Protein AF-A0A494V3G0-F1 (afdb_monomer)

Nearest PDB structures (foldseek):
  7v21-assembly1_D  TM=2.742E-01  e=3.709E+00  Homo sapiens
  7v21-assembly1_B  TM=2.769E-01  e=4.753E+00  Homo sapiens
  7v1z-assembly1_A  TM=2.144E-01  e=2.556E+00  Homo sapiens

pLDDT: mean 70.9, std 20.14, range [34.22, 94.38]

Organism: NCBI:txid68203

Secondary structure (DSSP, 8-state):
------------------------------------PPPPPPPPHHHHHHHHHHHHTTTSSS--EEEEETHHHHTTSSSEEEEEEEEESS---HHHHHHHHHHHHHTT-EE-TTT-SEEEETTEEEEEEEEEPPHHHHTTSTT--EEEEEEEEEPPP--

Mean predicted aligned error: 15.57 Å

Foldseek 3Di:
DDDDDDDDDDPDDDDDDDDDDDDDDDDDDPDPPPPDDPDDPADDPVRVLVLQLVLLVVFAVSQFDFPDPCPVVCVPPQKDKTKTKGFGLAQDDLVSCVSSQVSSVVVPWDADPPSALWTDDPPKIKGWDTDFDPPVCVVVPPPTGIMIIIMMMGGDDDD

Structure (mmCIF, N/CA/C/O backbone):
data_AF-A0A494V3G0-F1
#
_entry.id   AF-A0A494V3G0-F1
#
loop_
_atom_site.group_PDB
_atom_site.id
_atom_site.type_symbol
_atom_site.label_atom_id
_atom_site.label_alt_id
_atom_site.label_comp_id
_atom_site.label_asym_id
_atom_site.label_entity_id
_atom_site.label_seq_id
_atom_site.pdbx_PDB_ins_code
_atom_site.Cartn_x
_atom_site.Cartn_y
_atom_site.Cartn_z
_atom_site.occupancy
_atom_site.B_iso_or_equiv
_atom_site.auth_seq_id
_atom_site.auth_comp_id
_atom_site.auth_asym_id
_atom_site.auth_atom_id
_atom_site.pdbx_PDB_model_num
ATOM 1 N N . MET A 1 1 ? -50.634 -30.565 -20.781 1.00 37.78 1 MET A N 1
ATOM 2 C CA . MET A 1 1 ? -50.594 -30.709 -19.309 1.00 37.78 1 MET A CA 1
ATOM 3 C C . MET A 1 1 ? -51.165 -29.437 -18.703 1.00 37.78 1 MET A C 1
ATOM 5 O O . MET A 1 1 ? -50.970 -28.375 -19.276 1.00 37.78 1 MET A O 1
ATOM 9 N N . VAL A 1 2 ? -51.974 -29.597 -17.661 1.00 34.22 2 VAL A N 1
ATOM 10 C CA . VAL A 1 2 ? -52.996 -28.664 -17.159 1.00 34.22 2 VAL A CA 1
ATOM 11 C C . VAL A 1 2 ? -52.394 -27.483 -16.376 1.00 34.22 2 VAL A C 1
ATOM 13 O O . VAL A 1 2 ? -51.405 -27.647 -15.669 1.00 34.22 2 VAL A O 1
ATOM 16 N N . VAL A 1 3 ? -53.012 -26.307 -16.525 1.00 42.03 3 VAL A N 1
ATOM 17 C CA . VAL A 1 3 ? -52.774 -25.061 -15.771 1.00 42.03 3 VAL A CA 1
ATOM 18 C C . VAL A 1 3 ? -53.377 -25.166 -14.370 1.00 42.03 3 VAL A C 1
ATOM 20 O O . VAL A 1 3 ? -54.535 -25.555 -14.270 1.00 42.03 3 VAL A O 1
ATOM 23 N N . THR A 1 4 ? -52.680 -24.684 -13.334 1.00 44.88 4 THR A N 1
ATOM 24 C CA . THR A 1 4 ? -53.342 -24.115 -12.141 1.00 44.88 4 THR A CA 1
ATOM 25 C C . THR A 1 4 ? -52.430 -23.133 -11.404 1.00 44.88 4 THR A C 1
ATOM 27 O O . THR A 1 4 ? -51.381 -23.505 -10.886 1.00 44.88 4 THR A O 1
ATOM 30 N N . VAL A 1 5 ? -52.872 -21.875 -11.362 1.00 48.59 5 VAL A N 1
ATOM 31 C CA . VAL A 1 5 ? -52.478 -20.837 -10.401 1.00 48.59 5 VAL A CA 1
ATOM 32 C C . VAL A 1 5 ? -53.298 -21.049 -9.127 1.00 48.59 5 VAL A C 1
ATOM 34 O O . VAL A 1 5 ? -54.501 -21.273 -9.232 1.00 48.59 5 VAL A O 1
ATOM 37 N N . ALA A 1 6 ? -52.693 -20.907 -7.947 1.00 46.00 6 ALA A N 1
ATOM 38 C CA . ALA A 1 6 ? -53.431 -20.581 -6.727 1.00 46.00 6 ALA A CA 1
ATOM 39 C C . ALA A 1 6 ? -52.523 -19.861 -5.719 1.00 46.00 6 ALA A C 1
ATOM 41 O O . ALA A 1 6 ? -51.644 -20.459 -5.103 1.00 46.00 6 ALA A O 1
ATOM 42 N N . ALA A 1 7 ? -52.762 -18.559 -5.566 1.00 47.53 7 ALA A N 1
ATOM 43 C CA . ALA A 1 7 ? -52.428 -17.815 -4.362 1.00 47.53 7 ALA A CA 1
ATOM 44 C C . ALA A 1 7 ? -53.393 -18.236 -3.243 1.00 47.53 7 ALA A C 1
ATOM 46 O O . ALA A 1 7 ? -54.592 -18.368 -3.489 1.00 47.53 7 ALA A O 1
ATOM 47 N N . ALA A 1 8 ? -52.891 -18.398 -2.021 1.00 50.78 8 ALA A N 1
ATOM 48 C CA . ALA A 1 8 ? -53.723 -18.540 -0.832 1.00 50.78 8 ALA A CA 1
ATOM 49 C C . ALA A 1 8 ? -53.246 -17.545 0.232 1.00 50.78 8 ALA A C 1
ATOM 51 O O . ALA A 1 8 ? -52.231 -17.747 0.895 1.00 50.78 8 ALA A O 1
ATOM 52 N N . LEU A 1 9 ? -53.997 -16.446 0.351 1.00 47.09 9 LEU A N 1
ATOM 53 C CA . LEU A 1 9 ? -54.071 -15.637 1.561 1.00 47.09 9 LEU A CA 1
ATOM 54 C C . LEU A 1 9 ? -54.652 -16.501 2.683 1.00 47.09 9 LEU A C 1
ATOM 56 O O . LEU A 1 9 ? -55.708 -17.104 2.503 1.00 47.09 9 LEU A O 1
ATOM 60 N N . LEU A 1 10 ? -54.021 -16.490 3.854 1.00 45.22 10 LEU A N 1
ATOM 61 C CA . LEU A 1 10 ? -54.661 -16.917 5.096 1.00 45.22 10 LEU A CA 1
ATOM 62 C C . LEU A 1 10 ? -54.761 -15.711 6.029 1.00 45.22 10 LEU A C 1
ATOM 64 O O . LEU A 1 10 ? -53.922 -15.474 6.892 1.00 45.22 10 LEU A O 1
ATOM 68 N N . LEU A 1 11 ? -55.827 -14.942 5.807 1.00 50.19 11 LEU A N 1
ATOM 69 C CA . LEU A 1 11 ? -56.526 -14.221 6.861 1.00 50.19 11 LEU A CA 1
ATOM 70 C C . LEU A 1 11 ? -57.337 -15.263 7.638 1.00 50.19 11 LEU A C 1
ATOM 72 O O . LEU A 1 11 ? -58.353 -15.746 7.145 1.00 50.19 11 LEU A O 1
ATOM 76 N N . ALA A 1 12 ? -56.889 -15.611 8.840 1.00 53.59 12 ALA A N 1
ATOM 77 C CA . ALA A 1 12 ? -57.718 -16.287 9.827 1.00 53.59 12 ALA A CA 1
ATOM 78 C C . ALA A 1 12 ? -57.870 -15.341 11.017 1.00 53.59 12 ALA A C 1
ATOM 80 O O . ALA A 1 12 ? -56.947 -15.147 11.806 1.00 53.59 12 ALA A O 1
ATOM 81 N N . GLY A 1 13 ? -59.035 -14.700 11.085 1.00 34.31 13 GLY A N 1
ATOM 82 C CA . GLY A 1 13 ? -59.498 -14.045 12.294 1.00 34.31 13 GLY A CA 1
ATOM 83 C C . GLY A 1 13 ? -59.928 -15.083 13.328 1.00 34.31 13 GLY A C 1
ATOM 84 O O . GLY A 1 13 ? -60.485 -16.121 12.980 1.00 34.31 13 GLY A O 1
ATOM 85 N N . CYS A 1 14 ? -59.725 -14.754 14.598 1.00 50.50 14 CYS A N 1
ATOM 86 C CA . CYS A 1 14 ? -60.586 -15.225 15.671 1.00 50.50 14 CYS A CA 1
ATOM 87 C C . CYS A 1 14 ? -61.402 -14.016 16.125 1.00 50.50 14 CYS A C 1
ATOM 89 O O . CYS A 1 14 ? -60.865 -13.093 16.733 1.00 50.50 14 CYS A O 1
ATOM 91 N N . ALA A 1 15 ? -62.686 -14.014 15.791 1.00 46.81 15 ALA A N 1
ATOM 92 C CA . ALA A 1 15 ? -63.682 -13.235 16.501 1.00 46.81 15 ALA A CA 1
ATOM 93 C C . ALA A 1 15 ? -64.564 -14.239 17.240 1.00 46.81 15 ALA A C 1
ATOM 95 O O . ALA A 1 15 ? -65.180 -15.082 16.596 1.00 46.81 15 ALA A O 1
ATOM 96 N N . ASP A 1 16 ? -64.623 -14.137 18.565 1.00 38.25 16 ASP A N 1
ATOM 97 C CA . ASP A 1 16 ? -65.851 -14.435 19.292 1.00 38.25 16 ASP A CA 1
ATOM 98 C C . ASP A 1 16 ? -65.978 -13.507 20.510 1.00 38.25 16 ASP A C 1
ATOM 100 O O . ASP A 1 16 ? -65.019 -12.908 20.995 1.00 38.25 16 ASP A O 1
ATOM 104 N N . THR A 1 17 ? -67.229 -13.326 20.882 1.00 45.03 17 THR A N 1
ATOM 105 C CA . THR A 1 17 ? -67.923 -12.147 21.389 1.00 45.03 17 THR A CA 1
ATOM 106 C C . THR A 1 17 ? -67.895 -11.989 22.913 1.00 45.03 17 THR A C 1
ATOM 108 O O . THR A 1 17 ? -68.044 -12.957 23.648 1.00 45.03 17 THR A O 1
ATOM 111 N N . GLY A 1 18 ? -67.856 -10.743 23.407 1.00 35.59 18 GLY A N 1
ATOM 112 C CA . GLY A 1 18 ? -68.128 -10.440 24.818 1.00 35.59 18 GLY A CA 1
ATOM 113 C C . GLY A 1 18 ? -68.161 -8.941 25.121 1.00 35.59 18 GLY A C 1
ATOM 114 O O . GLY A 1 18 ? -67.131 -8.282 25.156 1.00 35.59 18 GLY A O 1
ATOM 115 N N . LYS A 1 19 ? -69.362 -8.394 25.324 1.00 40.75 19 LYS A N 1
ATOM 116 C CA . LYS A 1 19 ? -69.646 -6.992 25.668 1.00 40.75 19 LYS A CA 1
ATOM 117 C C . LYS A 1 19 ? -69.610 -6.801 27.190 1.00 40.75 19 LYS A C 1
ATOM 119 O O . LYS A 1 19 ? -70.468 -7.371 27.852 1.00 40.75 19 LYS A O 1
ATOM 124 N N . THR A 1 20 ? -68.734 -5.934 27.704 1.00 41.19 20 THR A N 1
ATOM 125 C CA . THR A 1 20 ? -68.883 -5.242 29.006 1.00 41.19 20 THR A CA 1
ATOM 126 C C . THR A 1 20 ? -68.036 -3.965 29.044 1.00 41.19 20 THR A C 1
ATOM 128 O O . THR A 1 20 ? -66.851 -4.003 28.725 1.00 41.19 20 THR A O 1
ATOM 131 N N . ASP A 1 21 ? -68.667 -2.856 29.442 1.00 42.84 21 ASP A N 1
ATOM 132 C CA . ASP A 1 21 ? -68.059 -1.577 29.833 1.00 42.84 21 ASP A CA 1
ATOM 133 C C . ASP A 1 21 ? -66.991 -1.745 30.927 1.00 42.84 21 ASP A C 1
ATOM 135 O O . ASP A 1 21 ? -67.273 -2.378 31.946 1.00 42.84 21 ASP A O 1
ATOM 139 N N . GLN A 1 22 ? -65.827 -1.095 30.779 1.00 41.62 22 GLN A N 1
ATOM 140 C CA . GLN A 1 22 ? -65.078 -0.515 31.905 1.00 41.62 22 GLN A CA 1
ATOM 141 C C . GLN A 1 22 ? -63.952 0.432 31.446 1.00 41.62 22 GLN A C 1
ATOM 143 O O . GLN A 1 22 ? -63.103 0.090 30.629 1.00 41.62 22 GLN A O 1
ATOM 148 N N . THR A 1 23 ? -63.967 1.632 32.025 1.00 45.16 23 THR A N 1
ATOM 149 C CA . THR A 1 23 ? -62.938 2.682 32.028 1.00 45.16 23 THR A CA 1
ATOM 150 C C . THR A 1 23 ? -61.549 2.172 32.442 1.00 45.16 23 THR A C 1
ATOM 152 O O . THR A 1 23 ? -61.431 1.590 33.517 1.00 45.16 23 THR A O 1
ATOM 155 N N . ALA A 1 24 ? -60.498 2.488 31.669 1.00 37.44 24 ALA A N 1
ATOM 156 C CA . ALA A 1 24 ? -59.107 2.556 32.144 1.00 37.44 24 ALA A CA 1
ATOM 157 C C . ALA A 1 24 ? -58.207 3.421 31.223 1.00 37.44 24 ALA A C 1
ATOM 159 O O . ALA A 1 24 ? -58.395 3.472 30.012 1.00 37.44 24 ALA A O 1
ATOM 160 N N . GLU A 1 25 ? -57.262 4.107 31.867 1.00 44.06 25 GLU A N 1
ATOM 161 C CA . GLU A 1 25 ? -56.273 5.124 31.453 1.00 44.06 25 GLU A CA 1
ATOM 162 C C . GLU A 1 25 ? -55.297 4.777 30.294 1.00 44.06 25 GLU A C 1
ATOM 164 O O . GLU A 1 25 ? -55.247 3.634 29.839 1.00 44.06 25 GLU A O 1
ATOM 169 N N . PRO A 1 26 ? -54.514 5.760 29.778 1.00 42.53 26 PRO A N 1
ATOM 170 C CA . PRO A 1 26 ? -53.791 5.630 28.515 1.00 42.53 26 PRO A CA 1
ATOM 171 C C . PRO A 1 26 ? -52.603 4.670 28.630 1.00 42.53 26 PRO A C 1
ATOM 173 O O . PRO A 1 26 ? -51.665 4.892 29.395 1.00 42.53 26 PRO A O 1
ATOM 176 N N . ALA A 1 27 ? -52.608 3.619 27.811 1.00 40.47 27 ALA A N 1
ATOM 177 C CA . ALA A 1 27 ? -51.461 2.738 27.661 1.00 40.47 27 ALA A CA 1
ATOM 178 C C . ALA A 1 27 ? -50.382 3.433 26.818 1.00 40.47 27 ALA A C 1
ATOM 180 O O . ALA A 1 27 ? -50.482 3.541 25.594 1.00 40.47 27 ALA A O 1
ATOM 181 N N . SER A 1 28 ? -49.348 3.915 27.506 1.00 42.34 28 SER A N 1
ATOM 182 C CA . SER A 1 28 ? -48.070 4.337 26.941 1.00 42.34 28 SER A CA 1
ATOM 183 C C . SER A 1 28 ? -47.588 3.335 25.893 1.00 42.34 28 SER A C 1
ATOM 185 O O . SER A 1 28 ? -47.334 2.170 26.199 1.00 42.34 28 SER A O 1
ATOM 187 N N . SER A 1 29 ? -47.452 3.793 24.649 1.00 46.84 29 SER A N 1
ATOM 188 C CA . SER A 1 29 ? -46.780 3.024 23.605 1.00 46.84 29 SER A CA 1
ATOM 189 C C . SER A 1 29 ? -45.322 2.806 24.022 1.00 46.84 29 SER A C 1
ATOM 191 O O . SER A 1 29 ? -44.638 3.790 24.318 1.00 46.84 29 SER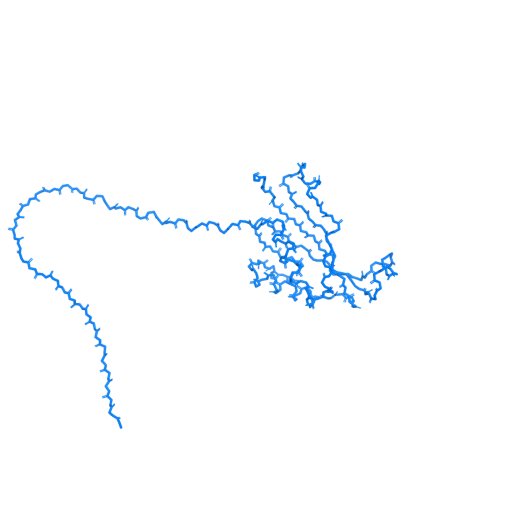 A O 1
ATOM 193 N N . PRO A 1 30 ? -44.811 1.564 24.066 1.00 46.88 30 PRO A N 1
ATOM 194 C CA . PRO A 1 30 ? -43.388 1.357 24.239 1.00 46.88 30 PRO A CA 1
ATOM 195 C C . PRO A 1 30 ? -42.691 1.891 22.987 1.00 46.88 30 PRO A C 1
ATOM 197 O O . PRO A 1 30 ? -42.864 1.376 21.884 1.00 46.88 30 PRO A O 1
ATOM 200 N N . SER A 1 31 ? -41.930 2.969 23.170 1.00 46.09 31 SER A N 1
ATOM 201 C CA . SER A 1 31 ? -40.930 3.415 22.211 1.00 46.09 31 SER A CA 1
ATOM 202 C C . SER A 1 31 ? -39.945 2.265 22.035 1.00 46.09 31 SER A C 1
ATOM 204 O O . SER A 1 31 ? -39.128 2.003 22.920 1.00 46.09 31 SER A O 1
ATOM 206 N N . SER A 1 32 ? -40.060 1.528 20.929 1.00 41.84 32 SER A N 1
ATOM 207 C CA . SER A 1 32 ? -38.996 0.646 20.468 1.00 41.84 32 SER A CA 1
ATOM 208 C C . SER A 1 32 ? -37.793 1.529 20.169 1.00 41.84 32 SER A C 1
ATOM 210 O O . SER A 1 32 ? -37.665 2.087 19.080 1.00 41.84 32 SER A O 1
ATOM 212 N N . ALA A 1 33 ? -36.925 1.691 21.167 1.00 48.44 33 ALA A N 1
ATOM 213 C CA . ALA A 1 33 ? -35.555 2.092 20.941 1.00 48.44 33 ALA A CA 1
ATOM 214 C C . ALA A 1 33 ? -34.993 1.093 19.930 1.00 48.44 33 ALA A C 1
ATOM 216 O O . ALA A 1 33 ? -34.882 -0.095 20.228 1.00 48.44 33 ALA A O 1
ATOM 217 N N . ALA A 1 34 ? -34.737 1.566 18.711 1.00 47.66 34 ALA A N 1
ATOM 218 C CA . ALA A 1 34 ? -33.985 0.807 17.736 1.00 47.66 34 ALA A CA 1
ATOM 219 C C . ALA A 1 34 ? -32.685 0.378 18.423 1.00 47.66 34 ALA A C 1
ATOM 221 O O . ALA A 1 34 ? -31.899 1.234 18.839 1.00 47.66 34 ALA A O 1
ATOM 222 N N . GLU A 1 35 ? -32.509 -0.931 18.604 1.00 42.25 35 GLU A N 1
ATOM 223 C CA . GLU A 1 35 ? -31.232 -1.512 18.992 1.00 42.25 35 GLU A CA 1
ATOM 224 C C . GLU A 1 35 ? -30.184 -0.94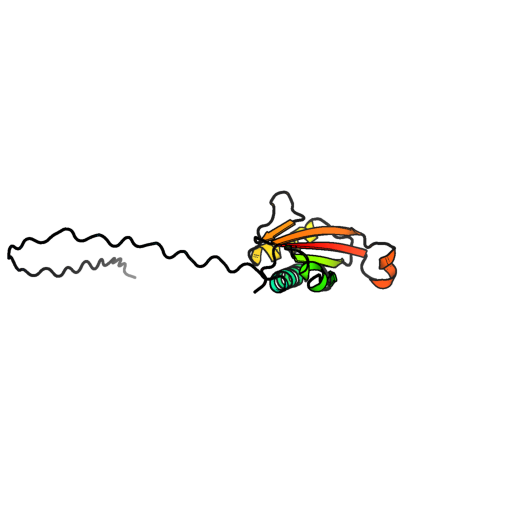3 18.038 1.00 42.25 35 GLU A C 1
ATOM 226 O O . GLU A 1 35 ? -30.200 -1.202 16.833 1.00 42.25 35 GLU A O 1
ATOM 231 N N . GLN A 1 36 ? -29.318 -0.083 18.572 1.00 38.78 36 GLN A N 1
ATOM 232 C CA . GLN A 1 36 ? -28.143 0.375 17.858 1.00 38.78 36 GLN A CA 1
ATOM 233 C C . GLN A 1 36 ? -27.348 -0.883 17.522 1.00 38.78 36 GLN A C 1
ATOM 235 O O . GLN A 1 36 ? -26.850 -1.556 18.426 1.00 38.78 36 GLN A O 1
ATOM 240 N N . SER A 1 37 ? -27.274 -1.225 16.231 1.00 35.66 37 SER A N 1
ATOM 241 C CA . SER A 1 37 ? -26.357 -2.259 15.764 1.00 35.66 37 SER A CA 1
ATOM 242 C C . SER A 1 37 ? -24.988 -1.996 16.388 1.00 35.66 37 SER A C 1
ATOM 244 O O . SER A 1 37 ? -24.547 -0.841 16.375 1.00 35.66 37 SER A O 1
ATOM 246 N N . PRO A 1 38 ? -24.318 -3.019 16.946 1.00 38.03 38 PRO A N 1
ATOM 247 C CA . PRO A 1 38 ? -22.992 -2.831 17.503 1.00 38.03 38 PRO A CA 1
ATOM 248 C C . PRO A 1 38 ? -22.115 -2.205 16.421 1.00 38.03 38 PRO A C 1
ATOM 250 O O . PRO A 1 38 ? -22.027 -2.732 15.309 1.00 38.03 38 PRO A O 1
ATOM 253 N N . ALA A 1 39 ? -21.528 -1.046 16.732 1.00 48.81 39 ALA A N 1
ATOM 254 C CA . ALA A 1 39 ? -20.537 -0.421 15.873 1.00 48.81 39 ALA A CA 1
ATOM 255 C C . ALA A 1 39 ? -19.513 -1.498 15.501 1.00 48.81 39 ALA A C 1
ATOM 257 O O . ALA A 1 39 ? -19.029 -2.208 16.387 1.00 48.81 39 ALA A O 1
ATOM 258 N N . ALA A 1 40 ? -19.247 -1.668 14.203 1.00 53.75 40 ALA A N 1
ATOM 259 C CA . ALA A 1 40 ? -18.253 -2.625 13.741 1.00 53.75 40 ALA A CA 1
ATOM 260 C C . ALA A 1 40 ? -16.972 -2.404 14.554 1.00 53.75 40 ALA A C 1
ATOM 262 O O . ALA A 1 40 ? -16.485 -1.274 14.636 1.00 53.75 40 ALA A O 1
ATOM 263 N N . ALA A 1 41 ? -16.487 -3.453 15.225 1.00 61.34 41 ALA A N 1
ATOM 264 C CA . ALA A 1 41 ? -15.298 -3.343 16.055 1.00 61.34 41 ALA A CA 1
ATOM 265 C C . ALA A 1 41 ? -14.166 -2.742 15.209 1.00 61.34 41 ALA A C 1
ATOM 267 O O . ALA A 1 41 ? -13.873 -3.235 14.118 1.00 61.34 41 ALA A O 1
ATOM 268 N N . SER A 1 42 ? -13.572 -1.644 15.682 1.00 74.12 42 SER A N 1
ATOM 269 C CA . SER A 1 42 ? -12.471 -0.988 14.978 1.00 74.12 42 SER A CA 1
ATOM 270 C C . SER A 1 42 ? -11.315 -1.973 14.814 1.00 74.12 42 SER A C 1
ATOM 272 O O . SER A 1 42 ? -10.940 -2.626 15.791 1.00 74.12 42 SER A O 1
ATOM 274 N N . ARG A 1 43 ? -10.739 -2.058 13.607 1.00 83.31 43 ARG A N 1
ATOM 275 C CA . ARG A 1 43 ? -9.609 -2.957 13.321 1.00 83.31 43 ARG A CA 1
ATOM 276 C C . ARG A 1 43 ? -8.444 -2.714 14.292 1.00 83.31 43 ARG A C 1
ATOM 278 O O . ARG A 1 43 ? -8.174 -1.569 14.655 1.00 83.31 43 ARG A O 1
ATOM 285 N N . THR A 1 44 ? -7.737 -3.768 14.690 1.00 83.75 44 THR A N 1
ATOM 286 C CA . THR A 1 44 ? -6.447 -3.666 15.398 1.00 83.75 44 THR A CA 1
ATOM 287 C C . THR A 1 44 ? -5.299 -3.451 14.408 1.00 83.75 44 THR A C 1
ATOM 289 O O . THR A 1 44 ? -5.462 -3.694 13.212 1.00 83.75 44 THR A O 1
ATOM 292 N N . LEU A 1 45 ? -4.117 -3.036 14.886 1.00 79.38 45 LEU A N 1
ATOM 293 C CA . LEU A 1 45 ? -2.930 -2.929 14.026 1.00 79.38 45 LEU A CA 1
ATOM 294 C C . LEU A 1 45 ? -2.603 -4.272 13.353 1.00 79.38 45 LEU A C 1
ATOM 296 O O . LEU A 1 45 ? -2.378 -4.307 12.148 1.00 79.38 45 LEU A O 1
ATOM 300 N N . ASP A 1 46 ? -2.664 -5.378 14.097 1.00 81.12 46 ASP A N 1
ATOM 301 C CA . ASP A 1 46 ? -2.413 -6.721 13.557 1.00 81.12 46 ASP A CA 1
ATOM 302 C C . ASP A 1 46 ? -3.379 -7.090 12.431 1.00 81.12 46 ASP A C 1
ATOM 304 O O . ASP A 1 46 ? -2.967 -7.640 11.410 1.00 81.12 46 ASP A O 1
ATOM 308 N N . GLN A 1 47 ? -4.663 -6.751 12.581 1.00 87.06 47 GLN A N 1
ATOM 309 C CA . GLN A 1 47 ? -5.658 -6.966 11.530 1.00 87.06 47 GLN A CA 1
ATOM 310 C C . GLN A 1 47 ? -5.348 -6.121 10.293 1.00 87.06 47 GLN A C 1
ATOM 312 O O . GLN A 1 47 ? -5.421 -6.630 9.180 1.00 87.06 47 GLN A O 1
ATOM 317 N N . VAL A 1 48 ? -4.933 -4.864 10.468 1.00 86.69 48 VAL A N 1
ATOM 318 C CA . VAL A 1 48 ? -4.534 -3.992 9.352 1.00 86.69 48 VAL A CA 1
ATOM 319 C C . VAL A 1 48 ? -3.311 -4.542 8.616 1.00 86.69 48 VAL A C 1
ATOM 321 O O . VAL A 1 48 ? -3.282 -4.564 7.386 1.00 86.69 48 VAL A O 1
ATOM 324 N N . LEU A 1 49 ? -2.303 -5.012 9.350 1.00 85.50 49 LEU A N 1
ATOM 325 C CA . LEU A 1 49 ? -1.104 -5.611 8.766 1.00 85.50 49 LEU A CA 1
ATOM 326 C C . LEU A 1 49 ? -1.411 -6.942 8.069 1.00 85.50 49 LEU A C 1
ATOM 328 O O . LEU A 1 49 ? -0.834 -7.229 7.019 1.00 85.50 49 LEU A O 1
ATOM 332 N N . SER A 1 50 ? -2.340 -7.730 8.615 1.00 86.81 50 SER A N 1
ATOM 333 C CA . SER A 1 50 ? -2.823 -8.965 7.997 1.00 86.81 50 SER A CA 1
ATOM 334 C C . SER A 1 50 ? -3.580 -8.690 6.693 1.00 86.81 50 SER A C 1
ATOM 336 O O . SER A 1 50 ? -3.242 -9.282 5.667 1.00 86.81 50 SER A O 1
ATOM 338 N N . ASP A 1 51 ? -4.518 -7.737 6.699 1.00 89.38 51 ASP A N 1
ATOM 339 C CA . ASP A 1 51 ? -5.255 -7.289 5.510 1.00 89.38 51 ASP A CA 1
ATOM 340 C C . ASP A 1 51 ? -4.288 -6.817 4.413 1.00 89.38 51 ASP A C 1
ATOM 342 O O . ASP A 1 51 ? -4.402 -7.219 3.254 1.00 89.38 51 ASP A O 1
ATOM 346 N N . LEU A 1 52 ? -3.288 -6.008 4.781 1.00 87.94 52 LEU A N 1
ATOM 347 C CA . LEU A 1 52 ? -2.255 -5.525 3.866 1.00 87.94 52 LEU A CA 1
ATOM 348 C C . LEU A 1 52 ? -1.398 -6.664 3.296 1.00 87.94 52 LEU A C 1
ATOM 350 O O . LEU A 1 52 ? -1.087 -6.678 2.100 1.00 87.94 52 LEU A O 1
ATOM 354 N N . HIS A 1 53 ? -0.991 -7.613 4.140 1.00 86.88 53 HIS A N 1
ATOM 355 C CA . HIS A 1 53 ? -0.222 -8.769 3.697 1.00 86.88 53 HIS A CA 1
ATOM 356 C C . HIS A 1 53 ? -1.015 -9.575 2.666 1.00 86.88 53 HIS A C 1
ATOM 358 O O . HIS A 1 53 ? -0.498 -9.822 1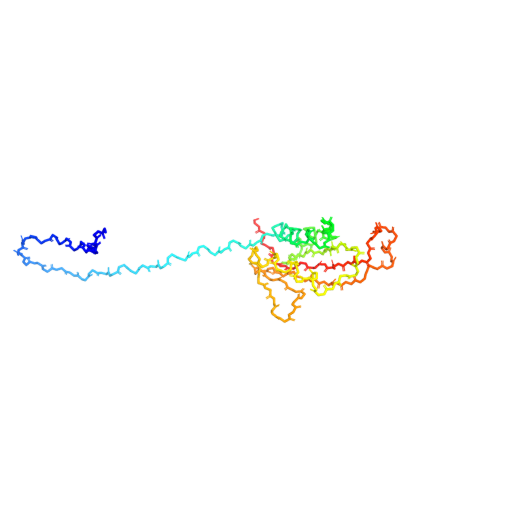.581 1.00 86.88 53 HIS A O 1
ATOM 364 N N . LEU A 1 54 ? -2.275 -9.909 2.963 1.00 87.69 54 LEU A N 1
ATOM 365 C CA . LEU A 1 54 ? -3.164 -10.634 2.051 1.00 87.69 54 LEU A CA 1
ATOM 366 C C . LEU A 1 54 ? -3.376 -9.871 0.738 1.00 87.69 54 LEU A C 1
ATOM 368 O O . LEU A 1 54 ? -3.214 -10.439 -0.340 1.00 87.69 54 LEU A O 1
ATOM 372 N N . ALA A 1 55 ? -3.659 -8.571 0.815 1.00 89.06 55 ALA A N 1
ATOM 373 C CA . ALA A 1 55 ? -3.910 -7.741 -0.359 1.00 89.06 55 ALA A CA 1
ATOM 374 C C . ALA A 1 55 ? -2.694 -7.588 -1.289 1.00 89.06 55 ALA A C 1
ATOM 376 O O . ALA A 1 55 ? -2.854 -7.306 -2.476 1.00 89.06 55 ALA A O 1
ATOM 377 N N . SER A 1 56 ? -1.477 -7.767 -0.768 1.00 87.62 56 SER A N 1
ATOM 378 C CA . SER A 1 56 ? -0.232 -7.599 -1.527 1.00 87.62 56 SER A CA 1
ATOM 379 C C . SER A 1 56 ? 0.351 -8.893 -2.105 1.00 87.62 56 SER A C 1
ATOM 381 O O . SER A 1 56 ? 1.324 -8.808 -2.858 1.00 87.62 56 SER A O 1
ATOM 383 N N . GLN A 1 57 ? -0.234 -10.066 -1.819 1.00 84.75 57 GLN A N 1
ATOM 384 C CA . GLN A 1 57 ? 0.294 -11.373 -2.251 1.00 84.75 57 GLN A CA 1
ATOM 385 C C . GLN A 1 57 ? 0.417 -11.519 -3.775 1.00 84.75 57 GLN A C 1
ATOM 387 O O . GLN A 1 57 ? 1.373 -12.120 -4.255 1.00 84.75 57 GLN A O 1
ATOM 392 N N . ASP A 1 58 ? -0.513 -10.934 -4.533 1.00 80.88 58 ASP A N 1
ATOM 393 C CA . ASP A 1 58 ? -0.538 -11.022 -6.002 1.00 80.88 58 ASP A CA 1
ATOM 394 C C . ASP A 1 58 ? 0.313 -9.941 -6.695 1.00 80.88 58 ASP A C 1
ATOM 396 O O . ASP A 1 58 ? 0.337 -9.846 -7.927 1.00 80.88 58 ASP A O 1
ATOM 400 N N . VAL A 1 59 ? 0.971 -9.078 -5.917 1.00 78.94 59 VAL A N 1
ATOM 401 C CA . VAL A 1 59 ? 1.714 -7.914 -6.423 1.00 78.94 59 VAL A CA 1
ATOM 402 C C . VAL A 1 59 ? 3.186 -7.981 -6.050 1.00 78.94 59 VAL A C 1
ATOM 404 O O . VAL A 1 59 ? 4.046 -7.831 -6.916 1.00 78.94 59 VAL A O 1
ATOM 407 N N . GLY A 1 60 ? 3.491 -8.229 -4.780 1.00 62.56 60 GLY A N 1
ATOM 408 C CA . GLY A 1 60 ? 4.842 -8.561 -4.343 1.00 62.56 60 GLY A CA 1
ATOM 409 C C . GLY A 1 60 ? 4.926 -10.009 -3.905 1.00 62.56 60 GLY A C 1
ATOM 410 O O . GLY A 1 60 ? 3.914 -10.647 -3.661 1.00 62.56 60 GLY A O 1
ATOM 411 N N . GLU A 1 61 ? 6.141 -10.533 -3.762 1.00 55.38 61 GLU A N 1
ATOM 412 C CA . GLU A 1 61 ? 6.401 -11.941 -3.410 1.00 55.38 61 GLU A CA 1
ATOM 413 C C . GLU A 1 61 ? 5.990 -12.331 -1.966 1.00 55.38 61 GLU A C 1
ATOM 415 O O . GLU A 1 61 ? 6.728 -13.030 -1.273 1.00 55.38 61 GLU A O 1
ATOM 420 N N . GLY A 1 62 ? 4.881 -11.813 -1.433 1.00 54.16 62 GLY A N 1
ATOM 421 C CA . GLY A 1 62 ? 4.471 -12.008 -0.041 1.00 54.16 62 GLY A CA 1
ATOM 422 C C . GLY A 1 62 ? 5.413 -11.350 0.974 1.00 54.16 62 GLY A C 1
ATOM 423 O O . GLY A 1 62 ? 5.372 -11.666 2.159 1.00 54.16 62 GLY A O 1
ATOM 424 N N . ARG A 1 63 ? 6.284 -10.430 0.536 1.00 52.69 63 ARG A N 1
ATOM 425 C CA . ARG A 1 63 ? 7.310 -9.791 1.378 1.00 52.69 63 ARG A CA 1
ATOM 426 C C . ARG A 1 63 ? 6.893 -8.412 1.875 1.00 52.69 63 ARG A C 1
ATOM 428 O O . ARG A 1 63 ? 7.717 -7.503 1.855 1.00 52.69 63 ARG A O 1
ATOM 435 N N . ALA A 1 64 ? 5.646 -8.254 2.317 1.00 55.12 64 ALA A N 1
ATOM 436 C CA . ALA A 1 64 ? 5.267 -7.092 3.113 1.00 55.12 64 ALA A CA 1
ATOM 437 C C . ALA A 1 64 ? 6.089 -7.123 4.409 1.00 55.12 64 ALA A C 1
ATOM 439 O O . ALA A 1 64 ? 5.809 -7.902 5.318 1.00 55.12 64 ALA A O 1
ATOM 440 N N . ARG A 1 65 ? 7.170 -6.343 4.464 1.00 56.56 65 ARG A N 1
ATOM 441 C CA . ARG A 1 65 ? 7.991 -6.225 5.672 1.00 56.56 65 ARG A CA 1
ATOM 442 C C . ARG A 1 65 ? 7.576 -4.973 6.400 1.00 56.56 65 ARG A C 1
ATOM 444 O O . ARG A 1 65 ? 7.768 -3.894 5.854 1.00 56.56 65 ARG A O 1
ATOM 451 N N . VAL A 1 66 ? 7.073 -5.108 7.619 1.00 54.88 66 VAL A N 1
ATOM 452 C CA . VAL A 1 66 ? 6.998 -3.9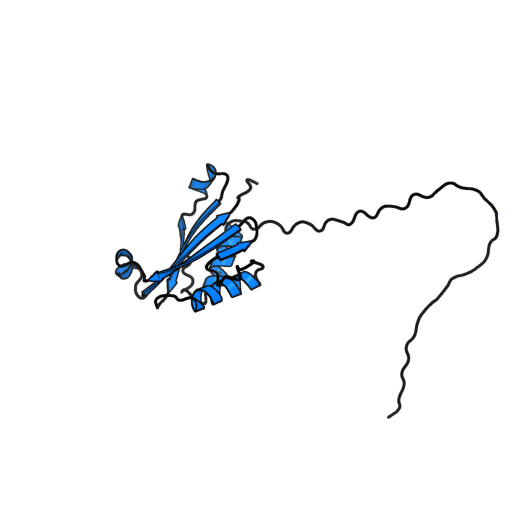84 8.550 1.00 54.88 66 VAL A CA 1
ATOM 453 C C . VAL A 1 66 ? 8.435 -3.659 8.964 1.00 54.88 66 VAL A C 1
ATOM 455 O O . VAL A 1 66 ? 9.100 -4.448 9.627 1.00 54.88 66 VAL A O 1
ATOM 458 N N . LEU A 1 67 ? 8.958 -2.543 8.466 1.00 52.53 67 LEU A N 1
ATOM 459 C CA . LEU A 1 67 ? 10.307 -2.051 8.746 1.00 52.53 67 LEU A CA 1
ATOM 460 C C . LEU A 1 67 ? 10.362 -1.256 10.057 1.00 52.53 67 LEU A C 1
ATOM 462 O O . LEU A 1 67 ? 11.436 -1.109 10.635 1.00 52.53 67 LEU A O 1
ATOM 466 N N . MET A 1 68 ? 9.209 -0.782 10.537 1.00 55.94 68 MET A N 1
ATOM 467 C CA . MET A 1 68 ? 9.038 -0.208 11.869 1.00 55.94 68 MET A CA 1
ATOM 468 C C . MET A 1 68 ? 7.785 -0.794 12.512 1.00 55.94 68 MET A C 1
ATOM 470 O O . MET A 1 68 ? 6.671 -0.411 12.160 1.00 55.94 68 MET A O 1
ATOM 474 N N . ASP A 1 69 ? 7.991 -1.738 13.430 1.00 52.88 69 ASP A N 1
ATOM 475 C CA . ASP A 1 69 ? 6.978 -2.146 14.398 1.00 52.88 69 ASP A CA 1
ATOM 476 C C . ASP A 1 69 ? 7.035 -1.145 15.554 1.00 52.88 69 ASP A C 1
ATOM 478 O O . ASP A 1 69 ? 7.864 -1.224 16.468 1.00 52.88 69 ASP A O 1
ATOM 4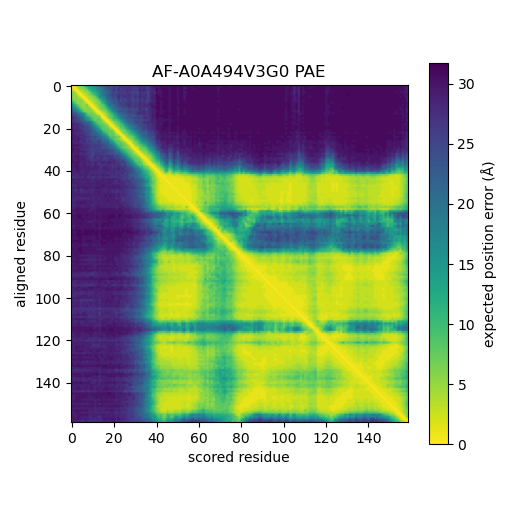82 N N . GLU A 1 70 ? 6.238 -0.088 15.422 1.00 49.16 70 GLU A N 1
ATOM 483 C CA . GLU A 1 70 ? 6.208 0.987 16.396 1.00 49.16 70 GLU A CA 1
ATOM 484 C C . GLU A 1 70 ? 5.393 0.631 17.641 1.00 49.16 70 GLU A C 1
ATOM 486 O O . GLU A 1 70 ? 5.094 1.542 18.401 1.00 49.16 70 GLU A O 1
ATOM 491 N N . GLU A 1 71 ? 5.069 -0.627 17.961 1.00 47.88 71 GLU A N 1
ATOM 492 C CA . GLU A 1 71 ? 4.489 -0.922 19.284 1.00 47.88 71 GLU A CA 1
ATOM 493 C C . GLU A 1 71 ? 5.373 -0.332 20.412 1.00 47.88 71 GLU A C 1
ATOM 495 O O . GLU A 1 71 ? 4.883 0.266 21.370 1.00 47.88 71 GLU A O 1
ATOM 500 N N . ARG A 1 72 ? 6.704 -0.328 20.226 1.00 49.78 72 ARG A N 1
ATOM 501 C CA . ARG A 1 72 ? 7.665 0.337 21.130 1.00 49.78 72 ARG A CA 1
ATOM 502 C C . ARG A 1 72 ? 7.712 1.866 21.037 1.00 49.78 72 ARG A C 1
ATOM 504 O O . ARG A 1 72 ? 8.005 2.507 22.043 1.00 49.78 72 ARG A O 1
ATOM 511 N N . ALA A 1 73 ? 7.482 2.458 19.866 1.00 48.75 73 ALA A N 1
ATOM 512 C CA . ALA A 1 73 ? 7.566 3.914 19.674 1.00 48.75 73 ALA A CA 1
ATOM 513 C C . ALA A 1 73 ? 6.224 4.624 19.946 1.00 48.75 73 ALA A C 1
ATOM 515 O O . ALA A 1 73 ? 6.191 5.761 20.413 1.00 48.75 73 ALA A O 1
ATOM 516 N N . THR A 1 74 ? 5.112 3.921 19.741 1.00 49.94 74 THR A N 1
ATOM 517 C CA . THR A 1 74 ? 3.734 4.401 19.910 1.00 49.94 74 THR A CA 1
ATOM 518 C C . THR A 1 74 ? 3.221 4.223 21.335 1.00 49.94 74 THR A C 1
ATOM 520 O O . THR A 1 74 ? 2.269 4.894 21.712 1.00 49.94 74 THR A O 1
ATOM 523 N N . GLN A 1 75 ? 3.904 3.465 22.208 1.00 54.84 75 GLN A N 1
ATOM 524 C CA . GLN A 1 75 ? 3.649 3.516 23.659 1.00 54.84 75 GLN A CA 1
ATOM 525 C C . GLN A 1 75 ? 3.679 4.950 24.226 1.00 54.84 75 GLN A C 1
ATOM 527 O O . GLN A 1 75 ? 3.046 5.204 25.253 1.00 54.84 75 GLN A O 1
ATOM 532 N N . GLN A 1 76 ? 4.365 5.886 23.556 1.00 51.09 76 GLN A N 1
ATOM 533 C CA . GLN A 1 76 ? 4.444 7.302 23.926 1.00 51.09 76 GLN A CA 1
ATOM 534 C C . GLN A 1 76 ? 3.514 8.229 23.116 1.00 51.09 76 GLN A C 1
ATOM 536 O O . GLN A 1 76 ? 3.477 9.425 23.397 1.00 51.09 76 GLN A O 1
ATOM 541 N N . LEU A 1 77 ? 2.753 7.720 22.136 1.00 54.47 77 LEU A N 1
ATOM 542 C CA . LEU A 1 77 ? 1.923 8.525 21.233 1.00 54.47 77 LEU A CA 1
ATOM 543 C C . LEU A 1 77 ? 0.471 8.014 21.171 1.00 54.47 77 LEU A C 1
ATOM 545 O O . LEU A 1 77 ? 0.230 6.814 21.213 1.00 54.47 77 LEU A O 1
ATOM 549 N N . PRO A 1 78 ? -0.530 8.896 20.996 1.00 60.41 78 PRO A N 1
ATOM 550 C CA . PRO A 1 78 ? -1.933 8.488 20.845 1.00 60.41 78 PRO A CA 1
ATOM 551 C C . PRO A 1 78 ? -2.262 7.883 19.462 1.00 60.41 78 PRO A C 1
ATOM 553 O O . PRO A 1 78 ? -3.426 7.624 19.160 1.00 60.41 78 PRO A O 1
ATOM 556 N N . VAL A 1 79 ? -1.261 7.708 18.595 1.00 70.12 79 VAL A N 1
ATOM 557 C CA . VAL A 1 79 ? -1.401 7.290 17.193 1.00 70.12 79 VAL A CA 1
ATOM 558 C C . VAL A 1 79 ? -0.484 6.100 16.959 1.00 70.12 79 VAL A C 1
ATOM 560 O O . VAL A 1 79 ? 0.689 6.177 17.307 1.00 70.12 79 VAL A O 1
ATOM 563 N N . CYS A 1 80 ? -1.010 5.045 16.345 1.00 75.50 80 CYS A N 1
ATOM 564 C CA . CYS A 1 80 ? -0.245 3.910 15.851 1.00 75.50 80 CYS A CA 1
ATOM 565 C C . CYS A 1 80 ? 0.242 4.152 14.433 1.00 75.50 80 CYS A C 1
ATOM 567 O O . CYS A 1 80 ? -0.497 4.686 13.599 1.00 75.50 80 CYS A O 1
ATOM 569 N N . ARG A 1 81 ? 1.471 3.716 14.151 1.00 78.69 81 ARG A N 1
ATOM 570 C CA . ARG A 1 81 ? 2.024 3.730 12.802 1.00 78.69 81 ARG A CA 1
ATOM 571 C C . ARG A 1 81 ? 2.762 2.435 12.517 1.00 78.69 81 ARG A C 1
ATOM 573 O O . ARG A 1 81 ? 3.321 1.810 13.409 1.00 78.69 81 ARG A O 1
ATOM 580 N N . ALA A 1 82 ? 2.776 2.062 11.251 1.00 79.06 82 ALA A N 1
ATOM 581 C CA . ALA A 1 82 ? 3.674 1.045 10.740 1.00 79.06 82 ALA A CA 1
ATOM 582 C C . ALA A 1 82 ? 4.171 1.498 9.373 1.00 79.06 82 ALA A C 1
ATOM 584 O O . ALA A 1 82 ? 3.427 2.086 8.591 1.00 79.06 82 ALA A O 1
ATOM 585 N N . ALA A 1 83 ? 5.435 1.234 9.080 1.00 82.06 83 ALA A N 1
ATOM 586 C CA . ALA A 1 83 ? 5.994 1.461 7.757 1.00 82.06 83 ALA A CA 1
ATOM 587 C C . ALA A 1 83 ? 6.485 0.134 7.206 1.00 82.06 83 ALA A C 1
ATOM 589 O O . ALA A 1 83 ? 7.029 -0.682 7.951 1.00 82.06 83 ALA A O 1
ATOM 5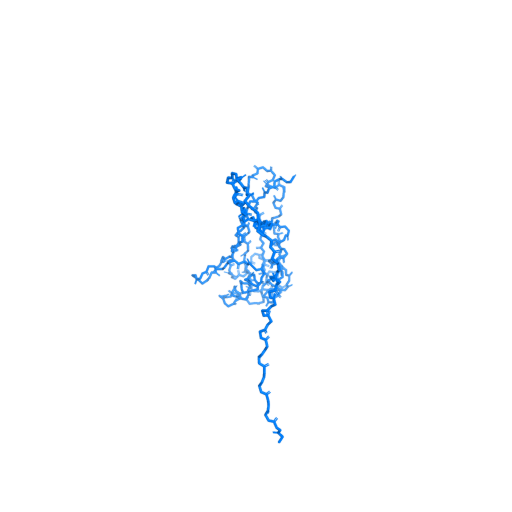90 N N . GLY A 1 84 ? 6.328 -0.077 5.908 1.00 82.62 84 GLY A N 1
ATOM 591 C CA . GLY A 1 84 ? 6.772 -1.296 5.271 1.00 82.62 84 GLY A CA 1
ATOM 592 C C . GLY A 1 84 ? 7.014 -1.173 3.783 1.00 82.62 84 GLY A C 1
ATOM 593 O O . GLY A 1 84 ? 6.913 -0.098 3.195 1.00 82.62 84 GLY A O 1
ATOM 594 N N . VAL A 1 85 ? 7.385 -2.295 3.181 1.00 87.50 85 VAL A N 1
ATOM 595 C CA . VAL A 1 85 ? 7.681 -2.387 1.750 1.00 87.50 85 VAL A CA 1
ATOM 596 C C . VAL A 1 85 ? 7.093 -3.652 1.153 1.00 87.50 85 VAL A C 1
ATOM 598 O O . VAL A 1 85 ? 7.098 -4.691 1.805 1.00 87.50 85 VAL A O 1
ATOM 601 N N . VAL A 1 86 ? 6.647 -3.566 -0.098 1.00 89.50 86 VAL A N 1
ATOM 602 C CA . VAL A 1 86 ? 6.284 -4.701 -0.956 1.00 89.50 86 VAL A CA 1
ATOM 603 C C . VAL A 1 86 ? 7.249 -4.702 -2.141 1.00 89.50 86 VAL A C 1
ATOM 605 O O . VAL A 1 86 ? 7.241 -3.771 -2.943 1.00 89.50 86 VAL A O 1
ATOM 608 N N . LEU A 1 87 ? 8.119 -5.708 -2.223 1.00 89.88 87 LEU A N 1
ATOM 609 C CA . LEU A 1 87 ? 9.114 -5.831 -3.295 1.00 89.88 87 LEU A CA 1
ATOM 610 C C . LEU A 1 87 ? 8.498 -6.446 -4.553 1.00 89.88 87 LEU A C 1
ATOM 612 O O . LEU A 1 87 ? 7.749 -7.420 -4.455 1.00 89.88 87 LEU A O 1
ATOM 616 N N . THR A 1 88 ? 8.851 -5.902 -5.717 1.00 90.06 88 THR A N 1
ATOM 617 C CA . THR A 1 88 ? 8.303 -6.305 -7.017 1.00 90.06 88 THR A CA 1
ATOM 618 C C . THR A 1 88 ? 9.414 -6.579 -8.035 1.00 90.06 88 THR A C 1
ATOM 620 O O . THR A 1 88 ? 10.458 -5.922 -8.056 1.00 90.06 88 THR A O 1
ATOM 623 N N . ARG A 1 89 ? 9.180 -7.546 -8.933 1.00 91.19 89 ARG A N 1
ATOM 624 C CA . ARG A 1 89 ? 10.138 -7.938 -9.988 1.00 91.19 89 ARG A CA 1
ATOM 625 C C . ARG A 1 89 ? 10.373 -6.871 -11.052 1.00 91.19 89 ARG A C 1
ATOM 627 O O . ARG A 1 89 ? 11.419 -6.882 -11.676 1.00 91.19 89 ARG A O 1
ATOM 634 N N . ALA A 1 90 ? 9.411 -5.978 -11.239 1.00 92.88 90 ALA A N 1
ATOM 635 C CA . ALA A 1 90 ? 9.492 -4.824 -12.124 1.00 92.88 90 ALA A CA 1
ATOM 636 C C . ALA A 1 90 ? 9.134 -3.563 -11.327 1.00 92.88 90 ALA A C 1
ATOM 638 O O . ALA A 1 90 ? 8.526 -3.662 -10.256 1.00 92.88 90 ALA A O 1
ATOM 639 N N . VAL A 1 91 ? 9.476 -2.380 -11.839 1.00 93.75 91 VAL A N 1
ATOM 640 C CA . VAL A 1 91 ? 9.046 -1.105 -11.240 1.00 93.75 91 VAL A CA 1
ATOM 641 C C . VAL A 1 91 ? 7.506 -1.042 -11.202 1.00 93.75 91 VAL A C 1
ATOM 643 O O . VAL A 1 91 ? 6.887 -1.116 -12.266 1.00 93.75 91 VAL A O 1
ATOM 646 N N . PRO A 1 92 ? 6.874 -0.918 -10.016 1.00 91.31 92 PRO A N 1
ATOM 647 C CA . PRO A 1 92 ? 5.425 -0.997 -9.886 1.00 91.31 92 PRO A CA 1
ATOM 648 C C . PRO A 1 92 ? 4.754 0.247 -10.464 1.00 91.31 92 PRO A C 1
ATOM 650 O O . PRO A 1 92 ? 5.253 1.368 -10.334 1.00 91.31 92 PRO A O 1
ATOM 653 N N . GLY A 1 93 ? 3.593 0.046 -11.079 1.00 89.88 93 GLY A N 1
ATOM 654 C CA . GLY A 1 93 ? 2.771 1.108 -11.648 1.00 89.88 93 GLY A CA 1
ATOM 655 C C . GLY A 1 93 ? 1.408 1.232 -10.972 1.00 89.88 93 GLY A C 1
ATOM 656 O O . GLY A 1 93 ? 1.076 0.535 -10.015 1.00 89.88 93 GLY A O 1
ATOM 657 N N . ARG A 1 94 ? 0.556 2.104 -11.522 1.00 87.50 94 ARG A N 1
ATOM 658 C CA . ARG A 1 94 ? -0.818 2.304 -11.028 1.00 87.50 94 ARG A CA 1
ATOM 659 C C . ARG A 1 94 ? -1.640 1.009 -11.006 1.00 87.50 94 ARG A C 1
ATOM 661 O O . ARG A 1 94 ? -2.446 0.820 -10.104 1.00 87.50 94 ARG A O 1
ATOM 668 N N . ALA A 1 95 ? -1.444 0.125 -11.985 1.00 89.00 95 ALA A N 1
ATOM 669 C CA . ALA A 1 95 ? -2.165 -1.145 -12.064 1.00 89.00 95 ALA A CA 1
ATOM 670 C C . ALA A 1 95 ? -1.883 -2.060 -10.862 1.00 89.00 95 ALA A C 1
ATOM 672 O O . ALA A 1 95 ? -2.779 -2.766 -10.410 1.00 89.00 95 ALA A O 1
ATOM 673 N N . ASP A 1 96 ? -0.666 -2.019 -10.322 1.00 90.31 96 ASP A N 1
ATOM 674 C CA . ASP A 1 96 ? -0.280 -2.813 -9.158 1.00 90.31 96 ASP A CA 1
ATOM 675 C C . ASP A 1 96 ? -0.938 -2.280 -7.886 1.00 90.31 96 ASP A C 1
ATOM 677 O O . ASP A 1 96 ? -1.490 -3.052 -7.106 1.00 90.31 96 ASP A O 1
ATOM 681 N N . ILE A 1 97 ? -0.992 -0.954 -7.727 1.00 89.31 97 ILE A N 1
ATOM 682 C CA . ILE A 1 97 ? -1.716 -0.325 -6.614 1.00 89.31 97 ILE A CA 1
ATOM 683 C C . ILE A 1 97 ? -3.210 -0.651 -6.683 1.00 89.31 97 ILE A C 1
ATOM 685 O O . ILE A 1 97 ? -3.795 -1.008 -5.667 1.00 89.31 97 ILE A O 1
ATOM 689 N N . LEU A 1 98 ? -3.811 -0.616 -7.879 1.00 89.25 98 LEU A N 1
ATOM 690 C CA . LEU A 1 98 ? -5.219 -0.976 -8.073 1.00 89.25 98 LEU A CA 1
ATOM 691 C C . LEU A 1 98 ? -5.524 -2.425 -7.687 1.00 89.25 98 LEU A C 1
ATOM 693 O O . LEU A 1 98 ? -6.598 -2.691 -7.158 1.00 89.25 98 LEU A O 1
ATOM 697 N N . LYS A 1 99 ? -4.602 -3.364 -7.928 1.00 90.19 99 LYS A N 1
ATOM 698 C CA . LYS A 1 99 ? -4.769 -4.749 -7.467 1.00 90.19 99 LYS A CA 1
ATOM 699 C C . LYS A 1 99 ? -4.798 -4.818 -5.941 1.00 90.19 99 LYS A C 1
ATOM 701 O O . LYS A 1 99 ? -5.700 -5.444 -5.395 1.00 90.19 99 LYS A O 1
ATOM 706 N N . ILE A 1 100 ? -3.860 -4.149 -5.264 1.00 90.38 100 ILE A N 1
ATOM 707 C CA . ILE A 1 100 ? -3.811 -4.124 -3.793 1.00 90.38 100 ILE A CA 1
ATOM 708 C C . ILE A 1 100 ? -5.082 -3.482 -3.227 1.00 90.38 100 ILE A C 1
ATOM 710 O O . ILE A 1 100 ? -5.735 -4.058 -2.359 1.00 90.38 100 ILE A O 1
ATOM 714 N N . THR A 1 101 ? -5.468 -2.307 -3.727 1.00 90.12 101 THR A N 1
ATOM 715 C CA . THR A 1 101 ? -6.634 -1.579 -3.210 1.00 90.12 101 THR A CA 1
ATOM 716 C C . THR A 1 101 ? -7.950 -2.287 -3.512 1.00 90.12 101 THR A C 1
ATOM 718 O O . THR A 1 101 ? -8.852 -2.248 -2.683 1.00 90.12 101 THR A O 1
ATOM 721 N N . GLU A 1 102 ? -8.067 -3.002 -4.632 1.00 90.19 102 GLU A N 1
ATOM 722 C CA . GLU A 1 102 ? -9.228 -3.854 -4.911 1.00 90.19 102 GLU A CA 1
ATOM 723 C C . GLU A 1 102 ? -9.338 -5.023 -3.922 1.00 90.19 102 GLU A C 1
ATOM 725 O O . GLU A 1 102 ? -10.434 -5.328 -3.455 1.00 90.19 102 GLU A O 1
ATOM 730 N N . GLN A 1 103 ? -8.223 -5.653 -3.540 1.00 90.94 103 GLN A N 1
ATOM 731 C CA . GLN A 1 103 ? -8.254 -6.699 -2.513 1.00 90.94 103 GLN A CA 1
ATOM 732 C C . GLN A 1 103 ? -8.616 -6.133 -1.132 1.00 90.94 103 GLN A C 1
ATOM 734 O O . GLN A 1 103 ? -9.432 -6.724 -0.429 1.00 90.94 103 GLN A O 1
ATOM 739 N N . LEU A 1 104 ? -8.100 -4.954 -0.768 1.00 91.44 104 LEU A N 1
ATOM 740 C CA . LEU A 1 104 ? -8.498 -4.263 0.467 1.00 91.44 104 LEU A CA 1
ATOM 741 C C . LEU A 1 104 ? -9.977 -3.857 0.453 1.00 91.44 104 LEU A C 1
ATOM 743 O O . LEU A 1 104 ? -10.681 -3.998 1.452 1.00 91.44 104 LEU A O 1
ATOM 747 N N . ARG A 1 105 ? -10.497 -3.406 -0.692 1.00 91.56 105 ARG A N 1
ATOM 748 C CA . ARG A 1 105 ? -11.922 -3.091 -0.846 1.00 91.56 105 ARG A CA 1
ATOM 749 C C . ARG A 1 105 ? -12.796 -4.298 -0.506 1.00 91.56 105 ARG A C 1
ATOM 751 O O . ARG A 1 105 ? -13.798 -4.156 0.190 1.00 91.56 105 ARG A O 1
ATOM 758 N N . ARG A 1 106 ? -12.390 -5.500 -0.930 1.00 90.81 106 ARG A N 1
ATOM 759 C CA . ARG A 1 106 ? -13.103 -6.756 -0.630 1.00 90.81 106 ARG A CA 1
ATOM 760 C C . ARG A 1 106 ? -13.100 -7.120 0.850 1.00 90.81 106 ARG A C 1
ATOM 762 O O . ARG A 1 106 ? -14.012 -7.814 1.286 1.00 90.81 106 ARG A O 1
ATOM 769 N N . THR A 1 107 ? -12.126 -6.644 1.622 1.00 87.75 107 THR A N 1
ATOM 770 C CA . THR A 1 107 ? -12.101 -6.821 3.079 1.00 87.75 107 THR A CA 1
ATOM 771 C C . THR A 1 107 ? -12.786 -5.680 3.826 1.00 87.75 107 THR A C 1
ATOM 773 O O . THR A 1 107 ? -12.800 -5.696 5.051 1.00 87.75 107 THR A O 1
ATOM 776 N N . GLY A 1 108 ? -13.413 -4.725 3.129 1.00 89.94 108 GLY A N 1
ATOM 777 C CA . GLY A 1 108 ? -14.213 -3.650 3.723 1.00 89.94 108 GLY A CA 1
ATOM 778 C C . GLY A 1 108 ? -13.464 -2.333 3.934 1.00 89.94 108 GLY A C 1
ATOM 779 O O . GLY A 1 108 ? -13.891 -1.534 4.766 1.00 89.94 108 GLY A O 1
ATOM 780 N N . TRP A 1 109 ? -12.357 -2.110 3.221 1.00 92.00 109 TRP A N 1
ATOM 781 C CA . TRP A 1 109 ? -11.693 -0.807 3.164 1.00 92.00 109 TRP A CA 1
ATOM 782 C C . TRP A 1 109 ? -12.376 0.113 2.145 1.00 92.00 109 TRP A C 1
ATOM 784 O O . TRP A 1 109 ? -12.727 -0.304 1.040 1.00 92.00 109 TRP A O 1
ATOM 794 N N . ALA A 1 110 ? -12.526 1.386 2.497 1.00 91.06 110 ALA A N 1
ATOM 795 C CA . ALA A 1 110 ? -12.868 2.440 1.557 1.00 91.06 110 ALA A CA 1
ATOM 796 C C . ALA A 1 110 ? -11.613 2.855 0.779 1.00 91.06 110 ALA A C 1
ATOM 798 O O . ALA A 1 110 ? -10.523 2.965 1.336 1.00 91.06 110 ALA A O 1
ATOM 799 N N . ILE A 1 111 ? -11.755 3.068 -0.524 1.00 89.12 111 ILE A N 1
ATOM 800 C CA . ILE A 1 111 ? -10.655 3.430 -1.421 1.00 89.12 111 ILE A CA 1
ATOM 801 C C . ILE A 1 111 ? -11.008 4.780 -2.029 1.00 89.12 111 ILE A C 1
ATOM 803 O O . ILE A 1 111 ? -12.122 4.929 -2.521 1.00 89.12 111 ILE A O 1
ATOM 807 N N . ASP A 1 112 ? -10.090 5.744 -1.993 1.00 79.12 112 ASP A N 1
ATOM 808 C CA . ASP A 1 112 ? -10.329 7.050 -2.608 1.00 79.12 112 ASP A CA 1
ATOM 809 C C . ASP A 1 112 ? -10.450 6.926 -4.145 1.00 79.12 112 ASP A C 1
ATOM 811 O O . ASP A 1 112 ? -9.639 6.299 -4.837 1.00 79.12 112 ASP A O 1
ATOM 815 N N . ASP A 1 113 ? -11.503 7.524 -4.694 1.00 64.25 113 ASP A N 1
ATOM 816 C CA . ASP A 1 113 ? -11.851 7.441 -6.110 1.00 64.25 113 ASP A CA 1
ATOM 817 C C . ASP A 1 113 ? -10.928 8.303 -6.990 1.00 64.25 113 ASP A C 1
ATOM 819 O O . ASP A 1 113 ? -10.916 8.160 -8.217 1.00 64.25 113 ASP A O 1
ATOM 823 N N . GLN A 1 114 ? -10.072 9.139 -6.389 1.00 64.56 114 GLN A N 1
ATOM 824 C CA . GLN A 1 114 ? -9.086 9.977 -7.086 1.00 64.56 114 GLN A CA 1
ATOM 825 C C . GLN A 1 114 ? -7.836 9.204 -7.563 1.00 64.56 114 GLN A C 1
ATOM 827 O O . GLN A 1 114 ? -6.762 9.769 -7.773 1.00 64.56 114 GLN A O 1
ATOM 832 N N . GLY A 1 115 ? -7.986 7.898 -7.816 1.00 58.34 115 GLY A N 1
ATOM 833 C CA . GLY A 1 115 ? -6.968 7.034 -8.420 1.00 58.34 115 GLY A CA 1
ATOM 834 C C . GLY A 1 115 ? -5.987 6.430 -7.419 1.00 58.34 115 GLY A C 1
ATOM 835 O O . GLY A 1 115 ? -4.804 6.313 -7.743 1.00 58.34 115 GLY A O 1
ATOM 836 N N . SER A 1 116 ? -6.485 6.080 -6.233 1.00 59.47 116 SER A N 1
ATOM 837 C CA . SER A 1 116 ? -5.747 6.240 -4.990 1.00 59.47 116 SER A CA 1
ATOM 838 C C . SER A 1 116 ? -4.483 5.405 -4.799 1.00 59.47 116 SER A C 1
ATOM 840 O O . SER A 1 116 ? -4.367 4.224 -5.126 1.00 59.47 116 SER A O 1
ATOM 842 N N . ILE A 1 117 ? -3.563 6.094 -4.137 1.00 81.12 117 ILE A N 1
ATOM 843 C CA . ILE A 1 117 ? -2.465 5.585 -3.328 1.00 81.12 117 ILE A CA 1
ATOM 844 C C . ILE A 1 117 ? -2.889 5.430 -1.859 1.00 81.12 117 ILE A C 1
ATOM 846 O O . ILE A 1 117 ? -2.034 5.334 -0.992 1.00 81.12 117 ILE A O 1
ATOM 850 N N . GLU A 1 118 ? -4.187 5.447 -1.557 1.00 87.50 118 GLU A N 1
ATOM 851 C CA . GLU A 1 118 ? -4.708 5.468 -0.190 1.00 87.50 118 GLU A CA 1
ATOM 852 C C . GLU A 1 118 ? -5.916 4.534 -0.030 1.00 87.50 118 GLU A C 1
ATOM 854 O O . GLU A 1 118 ? -6.799 4.481 -0.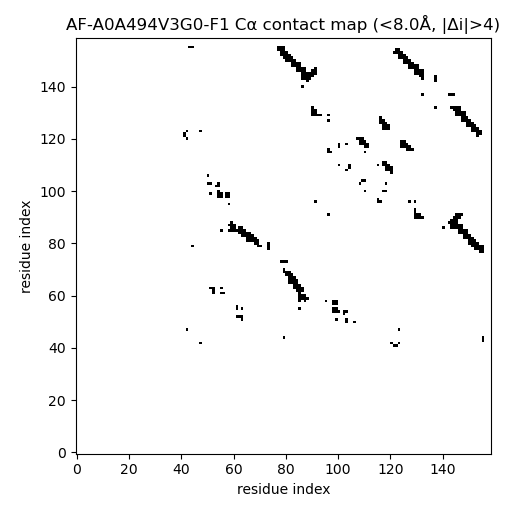893 1.00 87.50 118 GLU A O 1
ATOM 859 N N . ALA A 1 119 ? -5.943 3.799 1.080 1.00 87.12 119 ALA A N 1
ATOM 860 C CA . ALA A 1 119 ? -7.061 2.982 1.535 1.00 87.12 119 ALA A CA 1
ATOM 861 C C . ALA A 1 119 ? -7.381 3.331 2.992 1.00 87.12 119 ALA A C 1
ATOM 863 O O . ALA A 1 119 ? -6.475 3.428 3.820 1.00 87.12 119 ALA A O 1
ATOM 864 N N . THR A 1 120 ? -8.657 3.490 3.324 1.00 88.19 120 THR A N 1
ATOM 865 C CA . THR A 1 120 ? -9.114 3.886 4.656 1.00 88.19 120 THR A CA 1
ATOM 866 C C . THR A 1 120 ? -10.097 2.881 5.247 1.00 88.19 120 THR A C 1
ATOM 868 O O . THR A 1 120 ? -10.919 2.266 4.574 1.00 88.19 120 THR A O 1
ATOM 871 N N . SER A 1 121 ? -9.990 2.686 6.549 1.00 85.81 121 SER A N 1
ATOM 872 C CA . SER A 1 121 ? -10.913 1.920 7.374 1.00 85.81 121 SER A CA 1
ATOM 873 C C . SER A 1 121 ? -10.860 2.573 8.743 1.00 85.81 121 SER A C 1
ATOM 875 O O . SER A 1 121 ? -10.001 2.206 9.546 1.00 85.81 121 SER A O 1
ATOM 877 N N . GLU A 1 122 ? -11.731 3.548 9.007 1.00 84.69 122 GLU A N 1
ATOM 878 C CA . GLU A 1 122 ? -11.664 4.363 10.225 1.00 84.69 122 GLU A CA 1
ATOM 879 C C . GLU A 1 122 ? -11.392 3.513 11.487 1.00 84.69 122 GLU A C 1
ATOM 881 O O . GLU A 1 122 ? -12.058 2.496 11.702 1.00 84.69 122 GLU A O 1
ATOM 886 N N . PRO A 1 123 ? -10.394 3.870 12.320 1.00 84.81 123 PRO A N 1
ATOM 887 C CA . PRO A 1 123 ? -9.558 5.078 12.288 1.00 84.81 123 PRO A CA 1
ATOM 888 C C . PRO A 1 123 ? -8.254 4.942 11.469 1.00 84.81 123 PRO A C 1
ATOM 890 O O . PRO A 1 123 ? -7.328 5.722 11.685 1.00 84.81 123 PRO A O 1
ATOM 893 N N . TRP A 1 124 ? -8.138 3.932 10.610 1.00 88.12 124 TRP A N 1
ATOM 894 C CA . TRP A 1 124 ? -6.914 3.573 9.897 1.00 88.12 124 TRP A CA 1
ATOM 895 C C . TRP A 1 124 ? -6.857 4.110 8.473 1.00 88.12 124 TRP A C 1
ATOM 897 O O . TRP A 1 124 ? -7.844 4.087 7.739 1.00 88.12 124 TRP A O 1
ATOM 907 N N . THR A 1 125 ? -5.649 4.480 8.072 1.00 90.88 125 THR A N 1
ATOM 908 C CA . THR A 1 125 ? -5.272 4.863 6.717 1.00 90.88 125 THR A CA 1
ATOM 909 C C . THR A 1 125 ? -4.018 4.093 6.318 1.00 90.88 125 THR A C 1
ATOM 911 O O . THR A 1 125 ? -3.057 4.018 7.087 1.00 90.88 125 THR A O 1
ATOM 914 N N . ILE A 1 126 ? -4.016 3.546 5.105 1.00 90.50 126 ILE A N 1
ATOM 915 C CA . ILE A 1 126 ? -2.853 2.957 4.446 1.00 90.50 126 ILE A CA 1
ATOM 916 C C . ILE A 1 126 ? -2.526 3.805 3.225 1.00 90.50 126 ILE A C 1
ATOM 918 O O . ILE A 1 126 ? -3.377 3.987 2.362 1.00 90.50 126 ILE A O 1
ATOM 922 N N . MET A 1 127 ? -1.284 4.266 3.129 1.00 91.31 127 MET A N 1
ATOM 923 C CA . MET A 1 127 ? -0.741 4.954 1.966 1.00 91.31 127 MET A CA 1
ATOM 924 C C . MET A 1 127 ? 0.260 4.065 1.229 1.00 91.31 127 MET A C 1
ATOM 926 O O . MET A 1 127 ? 1.086 3.401 1.855 1.00 91.31 127 MET A O 1
ATOM 930 N N . PHE A 1 128 ? 0.234 4.116 -0.098 1.00 90.38 128 PHE A N 1
ATOM 931 C CA . PHE A 1 128 ? 1.071 3.347 -1.008 1.00 90.38 128 PHE A CA 1
ATOM 932 C C . PHE A 1 128 ? 1.909 4.276 -1.877 1.00 90.38 128 PHE A C 1
ATOM 934 O O . PHE A 1 128 ? 1.394 5.180 -2.520 1.00 90.38 128 PHE A O 1
ATOM 941 N N . ARG A 1 129 ? 3.207 4.029 -1.996 1.00 90.25 129 ARG A N 1
ATOM 942 C CA . ARG A 1 129 ? 4.051 4.764 -2.942 1.00 90.25 129 ARG A CA 1
ATOM 943 C C . ARG A 1 129 ? 4.845 3.788 -3.796 1.00 90.25 129 ARG A C 1
ATOM 945 O O . ARG A 1 129 ? 5.844 3.253 -3.313 1.00 90.25 129 ARG A O 1
ATOM 952 N N . PRO A 1 130 ? 4.427 3.553 -5.049 1.00 91.56 130 PRO A N 1
ATOM 953 C CA . PRO A 1 130 ? 5.234 2.795 -5.989 1.00 91.56 130 PRO A CA 1
ATOM 954 C C . PRO A 1 130 ? 6.479 3.601 -6.376 1.00 91.56 130 PRO A C 1
ATOM 956 O O . PRO A 1 130 ? 6.400 4.805 -6.629 1.00 91.56 130 PRO A O 1
ATOM 959 N N . MET A 1 131 ? 7.633 2.944 -6.423 1.00 92.19 131 MET A N 1
ATOM 960 C CA . MET A 1 131 ? 8.886 3.536 -6.880 1.00 92.19 131 MET A CA 1
ATOM 961 C C . MET A 1 131 ? 9.864 2.459 -7.378 1.00 92.19 131 MET A C 1
ATOM 963 O O . MET A 1 131 ? 9.730 1.287 -7.015 1.00 92.19 131 MET A O 1
ATOM 967 N N . PRO A 1 132 ? 10.868 2.828 -8.195 1.00 94.38 132 PRO A N 1
ATOM 968 C CA . PRO A 1 132 ? 12.002 1.951 -8.462 1.00 94.38 132 PRO A CA 1
ATOM 969 C C . PRO A 1 132 ? 12.690 1.539 -7.159 1.00 94.38 132 PRO A C 1
ATOM 971 O O . PRO A 1 132 ? 12.694 2.300 -6.185 1.00 94.38 132 PRO A O 1
ATOM 974 N N . LEU A 1 133 ? 13.283 0.347 -7.140 1.00 91.69 133 LEU A N 1
ATOM 975 C CA . LEU A 1 133 ? 14.071 -0.102 -6.001 1.00 91.69 133 LEU A CA 1
ATOM 976 C C . LEU A 1 133 ? 15.275 0.846 -5.821 1.00 91.69 133 LEU A C 1
ATOM 978 O O . LEU A 1 133 ? 16.026 1.045 -6.778 1.00 91.69 133 LEU A O 1
ATOM 982 N N . PRO A 1 134 ? 15.477 1.438 -4.627 1.00 89.44 134 PRO A N 1
ATOM 983 C CA . PRO A 1 134 ? 16.635 2.287 -4.370 1.00 89.44 134 PRO A CA 1
ATOM 984 C C . PRO A 1 134 ? 17.946 1.550 -4.652 1.00 89.44 134 PRO A C 1
ATOM 986 O O . PRO A 1 134 ? 18.092 0.374 -4.300 1.00 89.44 134 PRO A O 1
ATOM 989 N N . THR A 1 135 ? 18.911 2.239 -5.263 1.00 89.94 135 THR A N 1
ATOM 990 C CA . THR A 1 135 ? 20.200 1.660 -5.674 1.00 89.94 135 THR A CA 1
ATOM 991 C C . THR A 1 135 ? 20.937 1.014 -4.500 1.00 89.94 135 THR A C 1
ATOM 993 O O . THR A 1 135 ? 21.590 -0.014 -4.661 1.00 89.94 135 THR A O 1
ATOM 996 N N . GLU A 1 136 ? 20.777 1.569 -3.297 1.00 88.38 136 GLU A N 1
ATOM 997 C CA . GLU A 1 136 ? 21.369 1.075 -2.053 1.00 88.38 136 GLU A CA 1
ATOM 998 C C . GLU A 1 136 ? 20.831 -0.308 -1.645 1.00 88.38 136 GLU A C 1
ATOM 1000 O O . GLU A 1 136 ? 21.497 -1.044 -0.917 1.00 88.38 136 GLU A O 1
ATOM 1005 N N . LEU A 1 137 ? 19.633 -0.676 -2.112 1.00 85.62 137 LEU A N 1
ATOM 1006 C CA . LEU A 1 137 ? 18.969 -1.947 -1.809 1.00 85.62 137 LEU A CA 1
ATOM 1007 C C . LEU A 1 137 ? 19.076 -2.969 -2.948 1.00 85.62 137 LEU A C 1
ATOM 1009 O O . LEU A 1 137 ? 18.862 -4.158 -2.707 1.00 85.62 137 LEU A O 1
ATOM 1013 N N . ALA A 1 138 ? 19.449 -2.542 -4.158 1.00 86.50 138 ALA A N 1
ATOM 1014 C CA . ALA A 1 138 ? 19.419 -3.362 -5.372 1.00 86.50 138 ALA A CA 1
ATOM 1015 C C . ALA A 1 138 ? 20.203 -4.681 -5.256 1.00 86.50 138 ALA A C 1
ATOM 1017 O O . ALA A 1 138 ? 19.713 -5.737 -5.649 1.00 86.50 138 ALA A O 1
ATOM 1018 N N . ALA A 1 139 ? 21.400 -4.647 -4.661 1.00 87.62 139 ALA A N 1
ATOM 1019 C CA . ALA A 1 139 ? 22.218 -5.849 -4.497 1.00 87.62 139 ALA A CA 1
ATOM 1020 C C . ALA A 1 139 ? 21.609 -6.850 -3.500 1.00 87.62 139 ALA A C 1
ATOM 1022 O O . ALA A 1 139 ? 21.689 -8.060 -3.702 1.00 87.62 139 ALA A O 1
ATOM 1023 N N . LYS A 1 140 ? 20.998 -6.347 -2.422 1.00 87.12 140 LYS A N 1
ATOM 1024 C CA . LYS A 1 140 ? 20.451 -7.164 -1.332 1.00 87.12 140 LYS A CA 1
ATOM 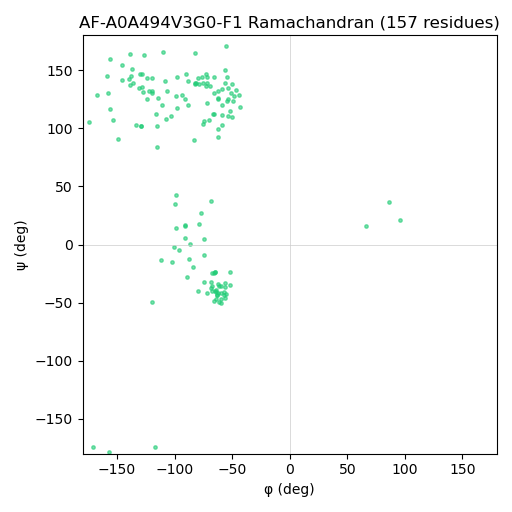1025 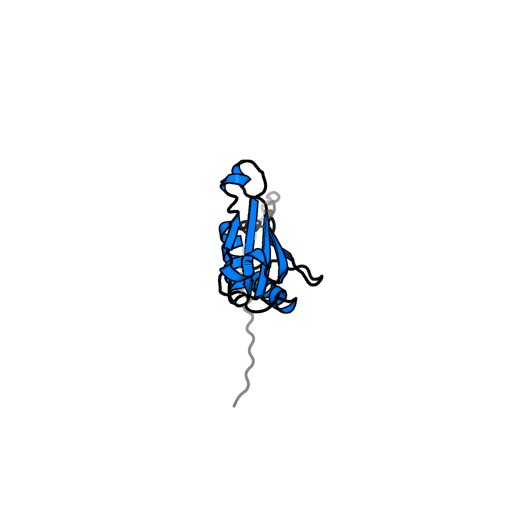C C . LYS A 1 140 ? 19.096 -7.764 -1.689 1.00 87.12 140 LYS A C 1
ATOM 1027 O O . LYS A 1 140 ? 18.819 -8.906 -1.340 1.00 87.12 140 LYS A O 1
ATOM 1032 N N . GLU A 1 141 ? 18.261 -6.981 -2.356 1.00 87.31 141 GLU A N 1
ATOM 1033 C CA . GLU A 1 141 ? 16.883 -7.350 -2.671 1.00 87.31 141 GLU A CA 1
ATOM 1034 C C . GLU A 1 141 ? 16.743 -7.871 -4.107 1.00 87.31 141 GLU A C 1
ATOM 1036 O O . GLU A 1 141 ? 15.628 -8.024 -4.603 1.00 87.31 141 GLU A O 1
ATOM 1041 N N . SER A 1 142 ? 17.860 -8.197 -4.769 1.00 85.62 142 SER A N 1
ATOM 1042 C CA . SER A 1 142 ? 17.854 -8.926 -6.036 1.00 85.62 142 SER A CA 1
ATOM 1043 C C . SER A 1 142 ? 16.982 -10.187 -5.925 1.00 85.62 142 SER A C 1
ATOM 1045 O O . SER A 1 142 ? 17.020 -10.883 -4.902 1.00 85.62 142 SER A O 1
ATOM 1047 N N . PRO A 1 143 ? 16.177 -10.508 -6.948 1.00 90.56 143 PRO A N 1
ATOM 1048 C CA . PRO A 1 143 ? 16.120 -9.895 -8.283 1.00 90.56 143 PRO A CA 1
ATOM 1049 C C . PRO A 1 143 ? 14.969 -8.880 -8.441 1.00 90.56 143 PRO A C 1
ATOM 1051 O O . PRO A 1 143 ? 14.336 -8.827 -9.492 1.00 90.56 143 PRO A O 1
ATOM 1054 N N . ASN A 1 144 ? 14.624 -8.135 -7.389 1.00 91.38 144 ASN A N 1
ATOM 1055 C CA . ASN A 1 144 ? 13.573 -7.122 -7.465 1.00 91.38 144 ASN A CA 1
ATOM 1056 C C . ASN A 1 144 ? 14.099 -5.835 -8.113 1.00 91.38 144 ASN A C 1
ATOM 1058 O O . ASN A 1 144 ? 15.229 -5.424 -7.864 1.00 91.38 144 ASN A O 1
ATOM 1062 N N . GLU A 1 145 ? 13.258 -5.182 -8.911 1.00 93.06 145 GLU A N 1
ATOM 1063 C CA . GLU A 1 145 ? 13.566 -3.904 -9.573 1.00 93.06 145 GLU A CA 1
ATOM 1064 C C . GLU A 1 145 ? 12.733 -2.748 -9.009 1.00 93.06 145 GLU A C 1
ATOM 1066 O O . GLU A 1 145 ? 13.019 -1.575 -9.255 1.00 93.06 145 GLU A O 1
ATOM 1071 N N . GLY A 1 146 ? 11.691 -3.068 -8.241 1.00 92.31 146 GLY A N 1
ATOM 1072 C CA . GLY A 1 146 ? 10.726 -2.108 -7.740 1.00 92.31 146 GLY A CA 1
ATOM 1073 C C . GLY A 1 146 ? 10.313 -2.354 -6.297 1.00 92.31 146 GLY A C 1
ATOM 1074 O O . GLY A 1 146 ? 10.531 -3.425 -5.719 1.00 92.31 146 GLY A O 1
ATOM 1075 N N . VAL A 1 147 ? 9.711 -1.324 -5.708 1.00 91.94 147 VAL A N 1
ATOM 1076 C CA . VAL A 1 147 ? 9.146 -1.380 -4.365 1.00 91.94 147 VAL A CA 1
ATOM 1077 C C . VAL A 1 147 ? 7.893 -0.518 -4.268 1.00 91.94 147 VAL A C 1
ATOM 1079 O O . VAL A 1 147 ? 7.824 0.583 -4.811 1.00 91.94 147 VAL A O 1
ATOM 1082 N N . ILE A 1 148 ? 6.898 -1.005 -3.535 1.00 91.50 148 ILE A N 1
ATOM 1083 C CA . ILE A 1 148 ? 5.784 -0.194 -3.050 1.00 91.50 148 ILE A CA 1
ATOM 1084 C C . ILE A 1 148 ? 6.059 0.079 -1.577 1.00 91.50 148 ILE A C 1
ATOM 1086 O O . ILE A 1 148 ? 6.031 -0.840 -0.757 1.00 91.50 148 ILE A O 1
ATOM 1090 N N . GLN A 1 149 ? 6.372 1.327 -1.240 1.00 89.12 149 GLN A N 1
ATOM 1091 C CA . GLN A 1 149 ? 6.451 1.752 0.154 1.00 89.12 149 GLN A CA 1
ATOM 1092 C C . GLN A 1 149 ? 5.036 1.844 0.718 1.00 89.12 149 GLN A C 1
ATOM 1094 O O . GLN A 1 149 ? 4.131 2.343 0.047 1.00 89.12 149 GLN A O 1
ATOM 1099 N N . VAL A 1 150 ? 4.854 1.351 1.936 1.00 89.06 150 VAL A N 1
ATOM 1100 C CA . VAL A 1 150 ? 3.570 1.346 2.625 1.00 89.06 150 VAL A CA 1
ATOM 1101 C C . VAL A 1 150 ? 3.708 2.087 3.943 1.00 89.06 150 VAL A C 1
ATOM 1103 O O . VAL A 1 150 ? 4.627 1.807 4.712 1.00 89.06 150 VAL A O 1
ATOM 1106 N N . TRP A 1 151 ? 2.784 2.999 4.222 1.00 87.62 151 TRP A N 1
ATOM 1107 C CA . TRP A 1 151 ? 2.651 3.634 5.531 1.00 87.62 151 TRP A CA 1
ATOM 1108 C C . TRP A 1 151 ? 1.243 3.425 6.044 1.00 87.62 151 TRP A C 1
ATOM 1110 O O . TRP A 1 151 ? 0.272 3.773 5.384 1.00 87.62 151 TRP A O 1
ATOM 1120 N N . VAL A 1 152 ? 1.148 2.873 7.238 1.00 88.06 152 VAL A N 1
ATOM 1121 C CA . VAL A 1 152 ? -0.087 2.668 7.975 1.00 88.06 152 VAL A CA 1
ATOM 1122 C C . VAL A 1 152 ? -0.113 3.683 9.103 1.00 88.06 152 VAL A C 1
ATOM 1124 O O . VAL A 1 152 ? 0.875 3.835 9.819 1.00 88.06 152 VAL A O 1
ATOM 1127 N N . THR A 1 153 ? -1.227 4.383 9.270 1.00 86.94 153 THR A N 1
ATOM 1128 C CA . THR A 1 153 ? -1.465 5.286 10.400 1.00 86.94 153 THR A CA 1
ATOM 1129 C C . THR A 1 153 ? -2.874 5.064 10.927 1.00 86.94 153 THR A C 1
ATOM 1131 O O . THR A 1 153 ? -3.803 4.907 10.144 1.00 86.94 153 THR A O 1
ATOM 1134 N N . GLY A 1 154 ? -3.056 5.066 12.242 1.00 85.94 154 GLY A N 1
ATOM 1135 C CA . GLY A 1 154 ? -4.385 5.018 12.845 1.00 85.94 154 GLY A CA 1
ATOM 1136 C C . GLY A 1 154 ? -4.361 5.257 14.344 1.00 85.94 154 GLY A C 1
ATOM 1137 O O . GLY A 1 154 ? -3.329 5.600 14.918 1.00 85.94 154 GLY A O 1
ATOM 1138 N N . LYS A 1 155 ? -5.510 5.109 15.003 1.00 79.69 155 LYS A N 1
ATOM 1139 C CA . LYS A 1 155 ? -5.600 5.224 16.465 1.00 79.69 155 LYS A CA 1
ATOM 1140 C C . LYS A 1 155 ? -5.473 3.845 17.092 1.00 79.69 155 LYS A C 1
ATOM 1142 O O . LYS A 1 155 ? -6.219 2.940 16.734 1.00 79.69 155 LYS A O 1
ATOM 1147 N N . CYS A 1 156 ? -4.575 3.720 18.062 1.00 69.06 156 CYS A N 1
ATOM 1148 C CA . CYS A 1 156 ? -4.554 2.567 18.948 1.00 69.06 156 CYS A CA 1
ATOM 1149 C C . CYS A 1 156 ? -5.242 2.920 20.254 1.00 69.06 156 CYS A C 1
ATOM 1151 O O . CYS A 1 156 ? -4.911 3.911 20.906 1.00 69.06 156 CYS A O 1
ATOM 1153 N N . TYR A 1 157 ? -6.202 2.090 20.632 1.00 63.16 157 TYR A N 1
ATOM 1154 C CA . TYR A 1 157 ? -6.822 2.156 21.940 1.00 63.16 157 TYR A CA 1
ATOM 1155 C C . TYR A 1 157 ? -6.028 1.235 22.860 1.00 63.16 157 TYR A C 1
ATOM 1157 O O . TYR A 1 157 ? -5.825 0.067 22.536 1.00 63.16 157 TYR A O 1
ATOM 1165 N N . ARG A 1 158 ? -5.544 1.764 23.988 1.00 53.78 158 ARG A N 1
ATOM 1166 C CA . ARG A 1 158 ? -5.048 0.908 25.068 1.00 53.78 158 ARG A CA 1
ATOM 1167 C C . ARG A 1 158 ? -6.254 0.132 25.595 1.00 53.78 158 ARG A C 1
ATOM 1169 O O . ARG A 1 158 ? -7.174 0.758 26.118 1.00 53.78 158 ARG A O 1
ATOM 1176 N N . SER A 1 159 ? -6.268 -1.178 25.370 1.00 48.00 159 SER A N 1
ATOM 1177 C CA . SER A 1 159 ? -7.186 -2.114 26.025 1.00 48.00 159 SER A CA 1
ATOM 1178 C C . SER A 1 159 ? -6.859 -2.234 27.505 1.00 48.00 159 SER A C 1
ATOM 1180 O O . SER A 1 159 ? -5.643 -2.340 27.795 1.00 48.00 159 SER A O 1
#

Sequence (159 aa):
MVVTVAAALLLAGCADTGKTDQTAEPASSPSSAAEQSPAAASRTLDQVLSDLHLASQDVGEGRARVLMDEERATQQLPVCRAAGVVLTRAVPGRADILKITEQLRRTGWAIDDQGSIEATSEPWTIMFRPMPLPTELAAKESPNEGVIQVWVTGKCYRS

Radius of gyration: 28.54 Å; Cα contacts (8 Å, |Δi|>4): 222; chains: 1; bounding box: 92×41×52 Å

Solvent-accessible surface area (backbone atoms only — not comparable to full-atom values): 9724 Å² total; per-residue (Å²): 137,86,88,80,89,80,90,79,86,81,88,78,82,88,85,84,87,86,92,78,93,78,93,80,82,88,80,77,76,81,79,78,73,73,78,74,71,78,73,76,78,66,73,50,71,69,53,50,52,48,49,50,42,64,26,33,45,93,62,15,85,62,48,63,40,70,77,38,77,28,74,78,65,28,76,81,44,80,45,36,52,37,34,31,36,30,45,17,73,49,61,50,52,71,69,49,46,49,50,29,52,52,43,34,39,75,75,68,32,49,63,53,86,90,75,45,50,42,39,36,46,75,72,32,39,39,38,52,44,64,34,64,44,54,77,92,44,39,81,81,52,55,82,35,41,9,27,33,39,36,40,38,40,27,64,59,77,89,127